Protein AF-A0A7Z8VQB8-F1 (afdb_monomer)

Foldseek 3Di:
DPDDDDPVNVVQVCCVVVPDNLQQLPQADPQLVVPWDPVDDDDSVLSNLRSSVVCLVPPDPPRDPPDDDDDDDDDDPPRPVLSSVVSVVSVVVVVVDDDDDDDDPDPVVVVVSCCCDPPPPDPNPTD

pLDDT: mean 92.07, std 6.72, range [48.72, 97.38]

Solvent-accessible surface area (backbone atoms only — not comparable to full-atom values): 8017 Å² total; per-residue (Å²): 131,83,85,77,81,51,71,67,58,56,53,55,66,45,31,74,78,70,73,39,95,51,48,35,49,71,49,48,64,67,61,30,76,76,49,40,28,80,88,61,78,79,50,71,69,52,35,29,52,44,7,47,49,47,41,47,74,76,66,41,84,87,53,70,80,100,54,89,84,85,85,86,81,93,74,64,88,90,66,56,63,66,56,50,52,53,35,51,48,42,50,41,40,75,74,68,53,84,87,83,88,85,86,74,97,42,72,70,57,51,53,52,51,49,42,22,74,70,33,85,88,44,97,61,28,52,86

Structure (mmCIF, N/CA/C/O backbone):
data_AF-A0A7Z8VQB8-F1
#
_entry.id   AF-A0A7Z8VQB8-F1
#
loop_
_atom_site.group_PDB
_atom_site.id
_atom_site.type_symbol
_atom_site.label_atom_id
_atom_site.label_alt_id
_atom_site.label_comp_id
_atom_site.label_asym_id
_atom_site.label_entity_id
_atom_site.label_seq_id
_a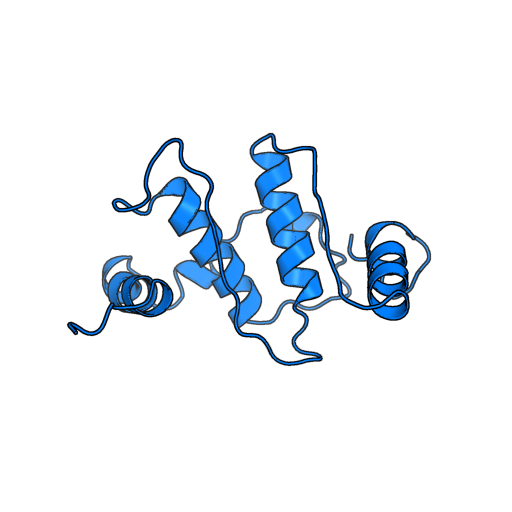tom_site.pdbx_PDB_ins_code
_atom_site.Cartn_x
_atom_site.Cartn_y
_atom_site.Cartn_z
_atom_site.occupancy
_atom_site.B_iso_or_equiv
_atom_site.auth_seq_id
_atom_site.auth_comp_id
_atom_site.auth_asym_id
_atom_site.auth_atom_id
_atom_site.pdbx_PDB_model_num
ATOM 1 N N . MET A 1 1 ? -18.804 26.111 0.758 1.00 48.72 1 MET A N 1
ATOM 2 C CA . MET A 1 1 ? -18.732 24.634 0.693 1.00 48.72 1 MET A CA 1
ATOM 3 C C . MET A 1 1 ? -18.151 24.170 2.014 1.00 48.72 1 MET A C 1
ATOM 5 O O . MET A 1 1 ? -17.161 24.757 2.421 1.00 48.72 1 MET A O 1
ATOM 9 N N . ALA A 1 2 ? -18.777 23.225 2.717 1.00 59.06 2 ALA A N 1
ATOM 10 C CA . ALA A 1 2 ? -18.183 22.688 3.942 1.00 59.06 2 ALA A CA 1
ATOM 11 C C . ALA A 1 2 ? -16.884 21.946 3.590 1.00 59.06 2 ALA A C 1
ATOM 13 O O . ALA A 1 2 ? -16.855 21.190 2.615 1.00 59.06 2 ALA A O 1
ATOM 14 N N . GLU A 1 3 ? -15.820 22.193 4.347 1.00 70.94 3 GLU A N 1
ATOM 15 C CA . GLU A 1 3 ? -14.537 21.522 4.169 1.00 70.94 3 GLU A CA 1
ATOM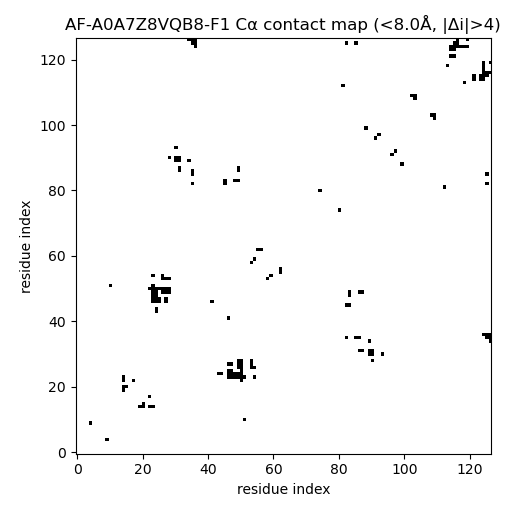 16 C C . GLU A 1 3 ? -14.713 20.026 4.462 1.00 70.94 3 GLU A C 1
ATOM 18 O O . GLU A 1 3 ? -15.169 19.623 5.534 1.00 70.94 3 GLU A O 1
ATOM 23 N N . LYS A 1 4 ? -14.456 19.183 3.460 1.00 84.88 4 LYS A N 1
ATOM 24 C CA . LYS A 1 4 ? -14.635 17.738 3.586 1.00 84.88 4 LYS A CA 1
ATOM 25 C C . LYS A 1 4 ? -13.373 17.148 4.207 1.00 84.88 4 LYS A C 1
ATOM 27 O O . LYS A 1 4 ? -12.378 16.999 3.507 1.00 84.88 4 LYS A O 1
ATOM 32 N N . THR A 1 5 ? -13.451 16.753 5.476 1.00 90.31 5 THR A N 1
ATOM 33 C CA . THR A 1 5 ? -12.364 16.061 6.188 1.00 90.31 5 THR A CA 1
ATOM 34 C C . THR A 1 5 ? -11.865 14.850 5.396 1.00 90.31 5 THR A C 1
ATOM 36 O O . THR A 1 5 ? -12.656 13.970 5.016 1.00 90.31 5 THR A O 1
ATOM 39 N N . LEU A 1 6 ? -10.555 14.794 5.167 1.00 93.06 6 LEU A N 1
ATOM 40 C CA . LEU A 1 6 ? -9.880 13.726 4.442 1.00 93.06 6 LEU A CA 1
ATOM 41 C C . LEU A 1 6 ? -9.820 12.448 5.284 1.00 93.06 6 LEU A C 1
ATOM 43 O O . LEU A 1 6 ? -9.879 12.464 6.514 1.00 93.06 6 LEU A O 1
ATOM 47 N N . LEU A 1 7 ? -9.689 11.299 4.615 1.00 93.00 7 LEU A N 1
ATOM 48 C CA . LEU A 1 7 ? -9.630 10.010 5.308 1.00 93.00 7 LEU A CA 1
ATOM 49 C C . LEU A 1 7 ? -8.444 9.939 6.278 1.00 93.00 7 LEU A C 1
ATOM 51 O O . LEU A 1 7 ? -8.611 9.439 7.386 1.00 93.00 7 LEU A O 1
ATOM 55 N N . HIS A 1 8 ? -7.266 10.440 5.886 1.00 93.50 8 HIS A N 1
ATOM 56 C CA . HIS A 1 8 ? -6.089 10.360 6.750 1.00 93.50 8 HIS A CA 1
ATOM 57 C C . HIS A 1 8 ? -6.303 11.114 8.066 1.00 93.50 8 HIS A C 1
ATOM 59 O O . HIS A 1 8 ? -5.872 10.621 9.098 1.00 93.50 8 HIS A O 1
ATOM 65 N N . GLU A 1 9 ? -7.007 12.251 8.042 1.00 93.94 9 GLU A N 1
ATOM 66 C CA . GLU A 1 9 ? -7.287 13.069 9.226 1.00 93.94 9 GLU A CA 1
ATOM 67 C C . GLU A 1 9 ? -8.181 12.290 10.182 1.00 93.94 9 GLU A C 1
ATOM 69 O O . GLU A 1 9 ? -7.841 12.129 11.347 1.00 93.94 9 GLU A O 1
ATOM 74 N N . LYS A 1 10 ? -9.258 11.686 9.659 1.00 93.25 10 LYS A N 1
ATOM 75 C CA . LYS A 1 10 ? -10.158 10.835 10.452 1.00 93.25 10 LYS A CA 1
ATOM 76 C C . LYS A 1 10 ? -9.432 9.656 11.089 1.00 93.25 10 LYS A C 1
ATOM 78 O O . LYS A 1 10 ? -9.702 9.322 12.236 1.00 93.25 10 LYS A O 1
ATOM 83 N N . LEU A 1 11 ? -8.548 9.003 10.334 1.00 93.19 11 LEU A N 1
ATOM 84 C CA . LEU A 1 11 ? -7.782 7.863 10.830 1.00 93.19 11 LEU A CA 1
ATOM 85 C C . LEU A 1 11 ? -6.734 8.284 11.868 1.00 93.19 11 LEU A C 1
ATOM 87 O O . LEU A 1 11 ? -6.550 7.553 12.833 1.00 93.19 11 LEU A O 1
ATOM 91 N N . THR A 1 12 ? -6.096 9.447 11.697 1.00 92.06 12 THR A N 1
ATOM 92 C CA . THR A 1 12 ? -5.147 10.007 12.673 1.00 92.06 12 THR A CA 1
ATOM 93 C C . THR A 1 12 ? -5.859 10.393 13.964 1.00 92.06 12 THR A C 1
ATOM 95 O O . THR A 1 12 ? -5.450 9.959 15.027 1.00 92.06 12 THR A O 1
ATOM 98 N N . THR A 1 13 ? -6.973 11.128 13.894 1.00 89.62 13 THR A N 1
ATOM 99 C CA . THR A 1 13 ? -7.765 11.456 15.092 1.00 89.62 13 THR A CA 1
ATOM 100 C C . THR A 1 13 ? -8.304 10.198 15.776 1.00 89.62 13 THR A C 1
ATOM 102 O O . THR A 1 13 ? -8.370 10.132 16.995 1.00 89.62 13 THR A O 1
ATOM 105 N N . GLY A 1 14 ? -8.681 9.177 15.001 1.00 85.62 14 GLY A N 1
ATOM 106 C CA . GLY A 1 14 ? -9.139 7.900 15.545 1.00 85.62 14 GLY A CA 1
ATOM 107 C C . GLY A 1 14 ? -8.050 7.092 16.258 1.00 85.62 14 GLY A C 1
ATOM 108 O O . GLY A 1 14 ? -8.387 6.291 17.123 1.00 85.62 14 GLY A O 1
ATOM 109 N N . GLU A 1 15 ? -6.772 7.294 15.924 1.00 87.25 15 GLU A N 1
ATOM 110 C CA . GLU A 1 15 ? -5.637 6.549 16.490 1.00 87.25 15 GLU A CA 1
ATOM 111 C C . GLU A 1 15 ? -5.557 6.676 18.014 1.00 87.25 15 GLU A C 1
ATOM 113 O O . GLU A 1 15 ? -5.355 5.676 18.698 1.00 87.25 15 GLU A O 1
ATOM 118 N N . GLU A 1 16 ? -5.845 7.867 18.548 1.00 80.31 16 GLU A N 1
ATOM 119 C CA . GLU A 1 16 ? -5.873 8.147 19.992 1.00 80.31 16 GLU A CA 1
ATOM 120 C C . GLU A 1 16 ? -6.842 7.229 20.758 1.00 80.31 16 GLU A C 1
ATOM 122 O O . GLU A 1 16 ? -6.616 6.901 21.921 1.00 80.31 16 GLU A O 1
ATOM 127 N N . PHE A 1 17 ? -7.907 6.772 20.096 1.00 83.56 17 PHE A N 1
ATOM 128 C CA . PHE A 1 17 ? -8.933 5.903 20.678 1.00 83.56 17 PHE A CA 1
ATOM 129 C C . PHE A 1 17 ? -8.695 4.414 20.395 1.00 83.56 17 PHE A C 1
ATOM 131 O O . PHE A 1 17 ? -9.369 3.565 20.978 1.00 83.56 17 PHE A O 1
ATOM 138 N N . LEU A 1 18 ? -7.755 4.085 19.504 1.00 82.75 18 LEU A N 1
ATOM 139 C CA . LEU A 1 18 ? -7.380 2.710 19.158 1.00 82.75 18 LEU A CA 1
ATOM 140 C C . LEU A 1 18 ? -6.288 2.145 20.085 1.00 82.75 18 LEU A C 1
ATOM 142 O O . LEU A 1 18 ? -5.945 0.968 19.983 1.00 82.75 18 LEU A O 1
ATOM 146 N N . GLY A 1 19 ? -5.805 2.954 21.033 1.00 73.62 19 GLY A N 1
ATOM 147 C CA . GLY A 1 19 ? -5.033 2.531 22.203 1.00 73.62 19 GLY A CA 1
ATOM 148 C C . GLY A 1 19 ? -3.574 2.982 22.190 1.00 73.62 19 GLY A C 1
ATOM 149 O O . GLY A 1 19 ? -3.123 3.572 23.166 1.00 73.62 19 GLY A O 1
ATOM 150 N N . ASP A 1 20 ? -2.844 2.722 21.103 1.00 77.62 20 ASP A N 1
ATOM 151 C CA . ASP A 1 20 ? -1.417 3.052 20.957 1.00 77.62 20 ASP A CA 1
ATOM 152 C C . ASP A 1 20 ? -1.215 4.056 19.811 1.00 77.62 20 ASP A C 1
ATOM 154 O O . ASP A 1 20 ? -1.794 3.899 18.735 1.00 77.62 20 ASP A O 1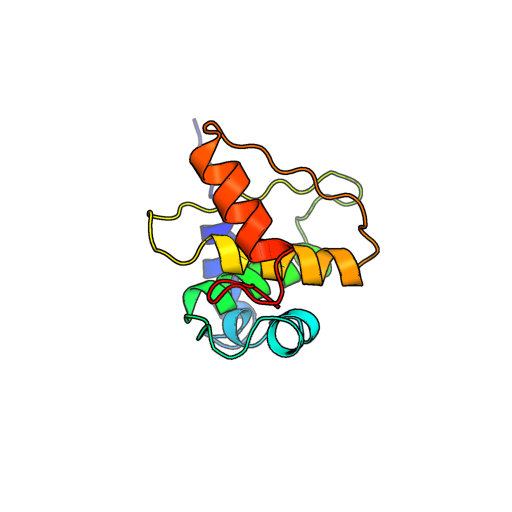
ATOM 158 N N . SER A 1 21 ? -0.345 5.048 20.015 1.00 80.62 21 SER A N 1
ATOM 159 C CA . SER A 1 21 ? 0.072 6.007 18.983 1.00 80.62 21 SER A CA 1
ATOM 160 C C . SER A 1 21 ? 0.815 5.359 17.811 1.00 80.62 21 SER A C 1
ATOM 162 O O . SER A 1 21 ? 1.042 6.009 16.796 1.00 80.62 21 SER A O 1
ATOM 164 N N . ASN A 1 22 ? 1.198 4.086 17.941 1.00 88.19 22 ASN A N 1
ATOM 165 C CA . ASN A 1 22 ? 1.778 3.282 16.869 1.00 88.19 22 ASN A CA 1
ATOM 166 C C . ASN A 1 22 ? 0.831 2.192 16.346 1.00 88.19 22 ASN A C 1
ATOM 168 O O . ASN A 1 22 ? 1.290 1.290 15.640 1.00 88.19 22 ASN A O 1
ATOM 172 N N . PHE A 1 23 ? -0.468 2.242 16.669 1.00 91.94 23 PHE A N 1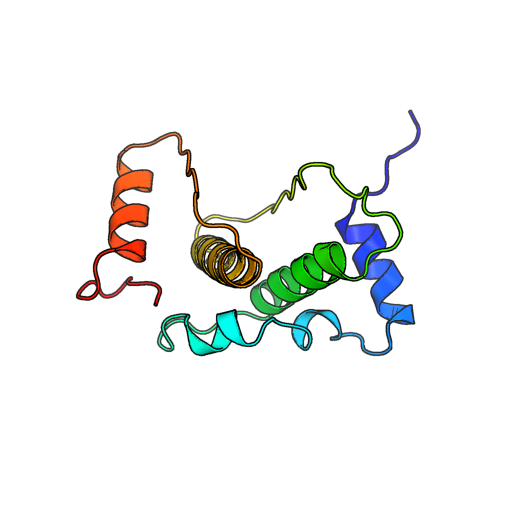
ATOM 173 C CA . PHE A 1 23 ? -1.442 1.202 16.318 1.00 91.94 23 PHE A CA 1
ATOM 174 C C . PHE A 1 23 ? -1.361 0.784 14.843 1.00 91.94 23 PHE A C 1
ATOM 176 O O . PHE A 1 23 ? -1.327 -0.406 14.526 1.00 91.94 23 PHE A O 1
ATOM 183 N N . TYR A 1 24 ? -1.284 1.740 13.914 1.00 94.12 24 TYR A N 1
ATOM 184 C CA . TYR A 1 24 ? -1.189 1.400 12.493 1.00 94.12 24 TYR A CA 1
ATOM 185 C C . TYR A 1 24 ? 0.179 0.830 12.102 1.00 94.12 24 TYR A C 1
ATOM 187 O O . TYR A 1 24 ? 0.258 0.002 11.201 1.00 94.12 24 TYR A O 1
ATOM 195 N N . GLN A 1 25 ? 1.263 1.243 12.754 1.00 93.12 25 GLN A N 1
ATOM 196 C CA . GLN A 1 25 ? 2.601 0.735 12.439 1.00 93.12 25 GLN A CA 1
ATOM 197 C C . GLN A 1 25 ? 2.795 -0.710 12.913 1.00 93.12 25 GLN A C 1
ATOM 199 O O . GLN A 1 25 ? 3.549 -1.461 12.298 1.00 93.12 25 GLN A O 1
ATOM 204 N N . THR A 1 26 ? 2.098 -1.115 13.976 1.00 90.81 26 THR A N 1
ATOM 205 C CA . THR A 1 26 ? 2.174 -2.470 14.540 1.00 90.81 26 THR A CA 1
ATOM 206 C C . THR A 1 26 ? 1.126 -3.418 13.953 1.00 90.81 26 THR A C 1
ATOM 208 O O . THR A 1 26 ? 1.345 -4.625 13.908 1.00 90.81 26 THR A O 1
ATOM 211 N N . ASN A 1 27 ? 0.016 -2.896 13.425 1.00 90.31 27 ASN A N 1
ATOM 212 C CA . ASN A 1 27 ? -1.062 -3.681 12.816 1.00 90.31 27 ASN A CA 1
ATOM 213 C C . ASN A 1 27 ? -0.842 -3.927 11.310 1.00 90.31 27 ASN A C 1
ATOM 215 O O . ASN A 1 27 ? -1.736 -3.703 10.488 1.00 90.31 27 ASN A O 1
ATOM 219 N N . ILE A 1 28 ? 0.354 -4.377 10.923 1.00 91.56 28 ILE A N 1
ATOM 220 C CA . ILE A 1 28 ? 0.639 -4.753 9.534 1.00 91.56 28 ILE A CA 1
ATOM 221 C C . ILE A 1 28 ? 0.241 -6.212 9.252 1.00 91.56 28 ILE A C 1
ATOM 223 O O . ILE A 1 28 ? 0.375 -7.068 10.121 1.00 91.56 28 ILE A O 1
ATOM 227 N N . PRO A 1 29 ? -0.235 -6.551 8.041 1.00 88.06 29 PRO A N 1
ATOM 228 C CA . PRO A 1 29 ? -0.441 -7.947 7.667 1.00 88.06 29 PRO A CA 1
ATOM 229 C C . PRO A 1 29 ? 0.884 -8.726 7.597 1.00 88.06 29 PRO A C 1
ATOM 231 O O . PRO A 1 29 ? 1.771 -8.352 6.827 1.00 88.06 29 PRO A O 1
ATOM 234 N N . ASP A 1 30 ? 0.977 -9.868 8.288 1.00 88.81 30 ASP A N 1
ATOM 235 C CA . ASP A 1 30 ? 2.181 -10.726 8.300 1.00 88.81 30 ASP A CA 1
ATOM 236 C C . ASP A 1 30 ? 2.671 -11.118 6.901 1.00 88.81 30 ASP A C 1
ATOM 238 O O . ASP A 1 30 ? 3.869 -11.283 6.667 1.00 88.81 30 ASP A O 1
ATOM 242 N N . CYS A 1 31 ? 1.749 -11.249 5.939 1.00 92.81 31 CYS A N 1
ATOM 243 C CA . CYS A 1 31 ? 2.080 -11.597 4.557 1.00 92.81 31 CYS A CA 1
ATOM 244 C C . CYS A 1 31 ? 2.938 -10.537 3.861 1.00 92.81 31 CYS A C 1
ATOM 246 O O . CYS A 1 31 ? 3.611 -10.863 2.896 1.00 92.81 31 CYS A O 1
ATOM 248 N N . ILE A 1 32 ? 2.931 -9.285 4.321 1.00 93.25 32 ILE A N 1
ATOM 249 C CA . ILE A 1 32 ? 3.764 -8.237 3.731 1.00 93.25 32 ILE A CA 1
ATOM 250 C C . ILE A 1 32 ? 5.210 -8.413 4.189 1.00 93.25 32 ILE A C 1
ATOM 252 O O . ILE A 1 32 ? 6.100 -8.569 3.359 1.00 93.25 32 ILE A O 1
ATOM 256 N N . ALA A 1 33 ? 5.442 -8.444 5.504 1.00 84.19 33 ALA A N 1
ATOM 257 C CA . ALA A 1 33 ? 6.791 -8.533 6.061 1.00 84.19 33 ALA A CA 1
ATOM 258 C C . ALA A 1 33 ? 7.508 -9.844 5.694 1.00 84.19 33 ALA A C 1
ATOM 260 O O . ALA A 1 33 ? 8.722 -9.850 5.542 1.00 84.19 33 ALA A O 1
ATOM 261 N N . SER A 1 34 ? 6.761 -10.939 5.522 1.00 90.19 34 SER A N 1
ATOM 262 C CA . SER A 1 34 ? 7.318 -12.254 5.171 1.00 90.19 34 SER A CA 1
ATOM 263 C C . SER A 1 34 ? 7.590 -12.465 3.680 1.00 90.19 34 SER A C 1
ATOM 265 O O . SER A 1 34 ? 8.264 -13.432 3.341 1.00 90.19 34 SER A O 1
ATOM 267 N N . ASN A 1 35 ? 7.061 -11.613 2.793 1.00 95.56 35 ASN A N 1
ATOM 268 C CA . ASN A 1 35 ? 7.167 -11.813 1.340 1.00 95.56 35 ASN A CA 1
ATOM 269 C C . ASN A 1 35 ? 7.816 -10.643 0.601 1.00 95.56 35 ASN A C 1
ATOM 271 O O . ASN A 1 35 ? 8.035 -10.762 -0.595 1.00 95.56 35 ASN A O 1
ATOM 275 N N . LEU A 1 36 ? 8.074 -9.504 1.248 1.00 95.75 36 LEU A N 1
ATOM 276 C CA . LEU A 1 36 ? 8.892 -8.459 0.637 1.00 95.75 36 LEU A CA 1
ATOM 277 C C . LEU A 1 36 ? 10.375 -8.796 0.794 1.00 95.75 36 LEU A C 1
ATOM 279 O O . LEU A 1 36 ? 10.796 -9.302 1.833 1.00 95.75 36 LEU A O 1
ATOM 283 N N . ASN A 1 37 ? 11.166 -8.433 -0.214 1.00 95.50 37 ASN A N 1
ATOM 284 C CA . ASN A 1 37 ? 12.604 -8.657 -0.212 1.00 95.50 37 ASN A CA 1
ATOM 285 C C . ASN A 1 37 ? 13.243 -8.011 1.038 1.00 95.50 37 ASN A C 1
ATOM 287 O O . ASN A 1 37 ? 13.164 -6.785 1.201 1.00 95.50 37 ASN A O 1
ATOM 291 N N . PRO A 1 38 ? 13.922 -8.796 1.897 1.00 91.88 38 PRO A N 1
ATOM 292 C CA . PRO A 1 38 ? 14.456 -8.322 3.174 1.00 91.88 38 PRO A CA 1
ATOM 293 C C . PRO A 1 38 ? 15.579 -7.286 3.023 1.00 91.88 38 PRO A C 1
ATOM 295 O O . PRO A 1 38 ? 15.883 -6.566 3.974 1.00 91.88 38 PRO A O 1
ATOM 298 N N . ASN A 1 39 ? 16.177 -7.158 1.833 1.00 93.25 39 ASN A N 1
ATOM 299 C CA . ASN A 1 39 ? 17.157 -6.109 1.547 1.00 93.25 39 ASN A CA 1
ATOM 300 C C . ASN A 1 39 ? 16.527 -4.705 1.506 1.00 93.25 39 ASN A C 1
ATOM 302 O O . ASN A 1 39 ? 17.242 -3.705 1.601 1.00 93.25 39 ASN A O 1
ATOM 306 N N . PHE A 1 40 ? 15.200 -4.599 1.370 1.00 92.88 40 PHE A N 1
ATOM 307 C CA . PHE A 1 40 ? 14.495 -3.324 1.432 1.00 92.88 40 PHE A CA 1
ATOM 308 C C . P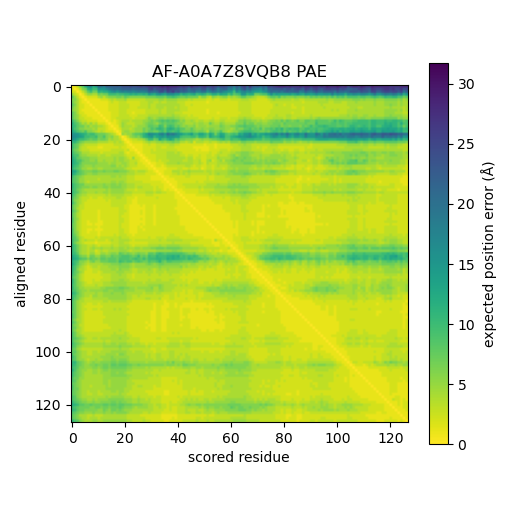HE A 1 40 ? 13.957 -3.067 2.834 1.00 92.88 40 PHE A C 1
ATOM 310 O O . PHE A 1 40 ? 12.870 -3.510 3.199 1.00 92.88 40 PHE A O 1
ATOM 317 N N . GLN A 1 41 ? 14.692 -2.266 3.604 1.00 92.06 41 GLN A N 1
ATOM 318 C CA . GLN A 1 41 ? 14.202 -1.786 4.891 1.00 92.06 41 GLN A CA 1
ATOM 319 C C . GLN A 1 41 ? 12.968 -0.897 4.704 1.00 92.06 41 GLN A C 1
ATOM 321 O O . GLN A 1 41 ? 13.028 0.169 4.079 1.00 92.06 41 GLN A O 1
ATOM 326 N N . LEU A 1 42 ? 11.849 -1.344 5.271 1.00 93.56 42 LEU A N 1
ATOM 327 C CA . LEU A 1 42 ? 10.626 -0.561 5.342 1.00 93.56 42 LEU A CA 1
ATOM 328 C C . LEU A 1 42 ? 10.803 0.617 6.307 1.00 93.56 42 LEU A C 1
ATOM 330 O O . LEU A 1 42 ? 11.417 0.507 7.366 1.00 93.56 42 LEU A O 1
ATOM 334 N N . ARG A 1 43 ? 10.248 1.764 5.928 1.00 94.62 43 ARG A N 1
ATOM 335 C CA . ARG A 1 43 ? 10.254 3.007 6.708 1.00 94.62 43 ARG A CA 1
ATOM 336 C C . ARG A 1 43 ? 8.983 3.101 7.560 1.00 94.62 43 ARG A C 1
ATOM 338 O O . ARG A 1 43 ? 7.960 2.568 7.128 1.00 94.62 43 ARG A O 1
ATOM 345 N N . PRO A 1 44 ? 8.982 3.846 8.682 1.00 94.88 44 PRO A N 1
ATOM 346 C CA . PRO A 1 44 ? 7.821 3.953 9.577 1.00 94.88 44 PRO A CA 1
ATOM 347 C C . PRO A 1 44 ? 6.495 4.270 8.866 1.00 94.88 44 PRO A C 1
ATOM 349 O O . PRO A 1 44 ? 5.510 3.562 9.041 1.00 94.88 44 PRO A O 1
ATOM 352 N N . TYR A 1 45 ? 6.486 5.238 7.944 1.00 94.69 45 TYR A N 1
ATOM 353 C CA . TYR A 1 45 ? 5.271 5.583 7.192 1.00 94.69 45 TYR A CA 1
ATOM 354 C C . TYR A 1 45 ? 4.791 4.479 6.234 1.00 94.69 45 TYR A C 1
ATOM 356 O O . TYR A 1 45 ? 3.637 4.491 5.817 1.00 94.69 45 TYR A O 1
ATOM 364 N N . GLN A 1 46 ? 5.661 3.551 5.817 1.00 96.00 46 GLN A N 1
ATOM 365 C CA . GLN A 1 46 ? 5.254 2.414 4.987 1.00 96.00 46 GLN A CA 1
ATOM 366 C C . GLN A 1 46 ? 4.513 1.388 5.844 1.00 96.00 46 GLN A C 1
ATOM 368 O O . GLN A 1 46 ? 3.461 0.919 5.420 1.00 96.00 46 GLN A O 1
ATOM 373 N N . PHE A 1 47 ? 5.000 1.116 7.062 1.00 95.56 47 PHE A N 1
ATOM 374 C CA . PHE A 1 47 ? 4.261 0.328 8.054 1.00 95.56 47 PHE A CA 1
ATOM 375 C C . PHE A 1 47 ? 2.899 0.958 8.343 1.00 95.56 47 PHE A C 1
ATOM 377 O O . PHE A 1 47 ? 1.869 0.302 8.214 1.00 95.56 47 PHE A O 1
ATOM 384 N N . GLU A 1 48 ? 2.888 2.262 8.618 1.00 95.06 48 GLU A N 1
ATOM 385 C CA . GLU A 1 48 ? 1.662 3.015 8.863 1.00 95.06 48 GLU A CA 1
ATOM 386 C C . GLU A 1 48 ? 0.692 2.952 7.671 1.00 95.06 48 GLU A C 1
ATOM 388 O O . GLU A 1 48 ? -0.503 2.720 7.849 1.00 95.06 48 GLU A O 1
ATOM 393 N N . ALA A 1 49 ? 1.192 3.087 6.438 1.00 96.12 49 ALA A N 1
ATOM 394 C CA . ALA A 1 49 ? 0.385 2.965 5.226 1.00 96.12 49 ALA A CA 1
ATOM 395 C C . ALA A 1 49 ? -0.274 1.581 5.097 1.00 96.12 49 ALA A C 1
ATOM 397 O O . ALA A 1 49 ? -1.438 1.499 4.693 1.00 96.12 49 ALA A O 1
ATOM 398 N N . PHE A 1 50 ? 0.440 0.507 5.450 1.00 96.94 50 PHE A N 1
ATOM 399 C CA . PHE A 1 50 ? -0.101 -0.852 5.444 1.00 96.94 50 PHE A CA 1
ATOM 400 C C . PHE A 1 50 ? -1.166 -1.050 6.520 1.00 96.94 50 PHE A C 1
ATOM 402 O O . PHE A 1 50 ? -2.254 -1.537 6.206 1.00 96.94 50 PHE A O 1
ATOM 409 N N . GLY A 1 51 ? -0.897 -0.644 7.763 1.00 95.56 51 GLY A N 1
ATOM 410 C CA . GLY A 1 51 ? -1.863 -0.811 8.846 1.00 95.56 51 GLY A CA 1
ATOM 411 C C . GLY A 1 51 ? -3.095 0.069 8.691 1.00 95.56 51 GLY A C 1
ATOM 412 O O . GLY A 1 51 ? -4.208 -0.408 8.907 1.00 95.56 51 GLY A O 1
ATOM 413 N N . ARG A 1 52 ? -2.949 1.313 8.212 1.00 95.75 52 ARG A N 1
ATOM 414 C CA . ARG A 1 52 ? -4.096 2.170 7.864 1.00 95.75 52 ARG A CA 1
ATOM 415 C C . ARG A 1 52 ? -4.960 1.527 6.784 1.00 95.75 52 ARG A C 1
ATOM 417 O O . ARG A 1 52 ? -6.184 1.544 6.901 1.00 95.75 52 ARG A O 1
ATOM 424 N N . PHE A 1 53 ? -4.347 0.940 5.753 1.00 96.31 53 PHE A N 1
ATOM 425 C CA . PHE A 1 53 ? -5.093 0.247 4.703 1.00 96.31 53 PHE A CA 1
ATOM 426 C C . PHE A 1 53 ? -5.818 -0.991 5.240 1.00 96.31 53 PHE A C 1
ATOM 428 O O . PHE A 1 53 ? -7.015 -1.139 5.000 1.00 96.31 53 PHE A O 1
ATOM 435 N N . LYS A 1 54 ? -5.132 -1.841 6.015 1.00 95.44 54 LYS A N 1
ATOM 436 C CA . LYS A 1 54 ? -5.725 -3.015 6.673 1.00 95.44 54 LYS A CA 1
ATOM 437 C C . LYS A 1 54 ? -6.909 -2.616 7.553 1.00 95.44 54 LYS A C 1
ATOM 439 O O . LYS A 1 54 ? -8.002 -3.143 7.375 1.00 95.44 54 LYS A O 1
ATOM 444 N N . TYR A 1 55 ? -6.722 -1.640 8.441 1.00 94.81 55 TYR A N 1
ATOM 445 C CA . TYR A 1 55 ? -7.780 -1.131 9.312 1.00 94.81 55 TYR A CA 1
ATOM 446 C C . TYR A 1 55 ? -8.964 -0.582 8.512 1.00 94.81 55 TYR A C 1
ATOM 448 O O . TYR A 1 55 ? -10.111 -0.919 8.805 1.00 94.81 55 TYR A O 1
ATOM 456 N N . TYR A 1 56 ? -8.701 0.211 7.467 1.00 95.06 56 TYR A N 1
ATOM 457 C CA . TYR A 1 56 ? -9.756 0.713 6.592 1.00 95.06 56 TYR A CA 1
ATOM 458 C C . TYR A 1 56 ? -10.567 -0.428 5.973 1.00 95.06 56 TYR A C 1
ATOM 460 O O . TYR A 1 56 ? -11.795 -0.376 5.956 1.00 95.06 56 TYR A O 1
ATOM 468 N N . MET A 1 57 ? -9.890 -1.469 5.491 1.00 93.81 57 MET A N 1
ATOM 469 C CA . MET A 1 57 ? -10.529 -2.610 4.846 1.00 93.81 57 MET A CA 1
ATOM 470 C C . MET A 1 57 ? -11.291 -3.503 5.839 1.00 93.81 57 MET A C 1
ATOM 472 O O . MET A 1 57 ? -12.379 -3.967 5.509 1.00 93.81 57 MET A O 1
ATOM 476 N N . GLU A 1 58 ? -10.773 -3.732 7.041 1.00 92.56 58 GLU A N 1
ATOM 477 C CA . GLU A 1 58 ? -11.298 -4.762 7.952 1.00 92.56 58 GLU A CA 1
ATOM 478 C C . GLU A 1 58 ? -12.206 -4.215 9.054 1.00 92.56 58 GLU A C 1
ATOM 480 O O . GLU A 1 58 ? -13.137 -4.900 9.477 1.00 92.56 58 GLU A O 1
ATOM 485 N N . SER A 1 59 ? -11.945 -3.000 9.534 1.00 92.31 59 SER A N 1
ATOM 486 C CA . SER A 1 59 ? -12.475 -2.536 10.822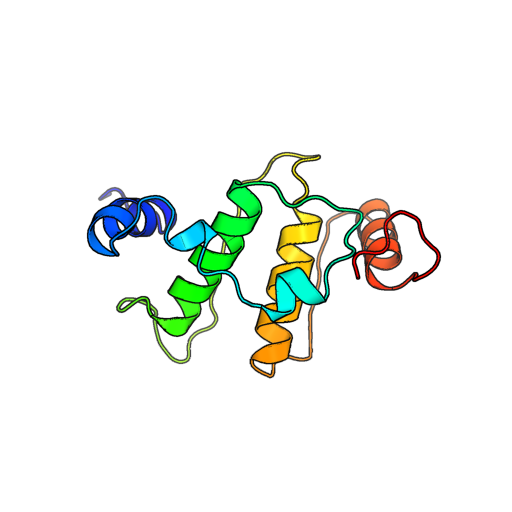 1.00 92.31 59 SER A CA 1
ATOM 487 C C . SER A 1 59 ? -13.096 -1.144 10.782 1.00 92.31 59 SER A C 1
ATOM 489 O O . SER A 1 59 ? -13.866 -0.816 11.680 1.00 92.31 59 SER A O 1
ATOM 491 N N . TYR A 1 60 ? -12.806 -0.323 9.767 1.00 93.69 60 TYR A N 1
ATOM 492 C CA . TYR A 1 60 ? -13.308 1.049 9.719 1.00 93.69 60 TYR A CA 1
ATOM 493 C C . TYR A 1 60 ? -14.841 1.095 9.559 1.00 93.69 60 TYR A C 1
ATOM 495 O O . TYR A 1 60 ? -15.351 0.735 8.493 1.00 93.69 60 TYR A O 1
ATOM 503 N N . PRO A 1 61 ? -15.594 1.589 10.565 1.00 90.38 61 PRO A N 1
ATOM 504 C CA . PRO A 1 61 ? -17.055 1.462 10.588 1.00 90.38 61 PRO A CA 1
ATOM 505 C C . PRO A 1 61 ? -17.756 2.167 9.425 1.00 90.38 61 PRO A C 1
ATOM 507 O O . PRO A 1 61 ? -18.773 1.695 8.923 1.00 90.38 61 PRO A O 1
ATOM 510 N N . SER A 1 62 ? -17.192 3.289 8.971 1.00 90.62 62 SER A N 1
ATOM 511 C CA . SER A 1 62 ? -17.770 4.117 7.909 1.00 90.62 62 SER A CA 1
ATOM 512 C C . SER A 1 62 ? -17.336 3.694 6.502 1.00 90.62 62 SER A C 1
ATOM 514 O O . SER A 1 62 ? -17.625 4.406 5.536 1.00 90.62 62 SER A O 1
ATOM 516 N N . ARG A 1 63 ? -16.625 2.567 6.349 1.00 92.31 63 ARG A N 1
ATOM 517 C CA . ARG A 1 63 ? -16.331 2.007 5.026 1.00 92.31 63 ARG A CA 1
ATOM 518 C C . ARG A 1 63 ? -17.615 1.436 4.426 1.00 92.31 63 ARG A C 1
ATOM 520 O O . ARG A 1 63 ? -18.262 0.567 5.007 1.00 92.31 63 ARG A O 1
ATOM 527 N N . GLN A 1 64 ? -17.950 1.882 3.219 1.00 87.88 64 GLN A N 1
ATOM 528 C CA . GLN A 1 64 ? -19.049 1.304 2.452 1.00 87.88 64 GLN A CA 1
ATOM 529 C C . GLN A 1 64 ? -18.718 -0.149 2.079 1.00 87.88 64 GLN A C 1
ATOM 531 O O . GLN A 1 64 ? -17.667 -0.445 1.503 1.00 87.88 64 GLN A O 1
ATOM 536 N N . LYS A 1 65 ? -19.608 -1.073 2.451 1.00 84.88 65 LYS A N 1
ATOM 537 C CA . LYS A 1 65 ? -19.498 -2.488 2.081 1.00 84.88 65 LYS A CA 1
ATOM 538 C C . LYS A 1 65 ? -19.940 -2.667 0.629 1.00 84.88 65 LYS A C 1
ATOM 540 O O . LYS A 1 65 ? -20.821 -1.955 0.161 1.00 84.88 65 LYS A O 1
ATOM 545 N N . ASN A 1 66 ? -19.350 -3.639 -0.066 1.00 83.75 66 ASN A N 1
ATOM 546 C CA . ASN A 1 66 ? -19.668 -3.989 -1.459 1.00 83.75 66 ASN A CA 1
ATOM 547 C C . ASN A 1 66 ? -19.417 -2.878 -2.497 1.00 83.75 66 ASN A C 1
ATOM 549 O O . ASN A 1 66 ? -19.899 -2.967 -3.622 1.00 83.75 66 ASN A O 1
ATOM 553 N N . THR A 1 67 ? -18.632 -1.856 -2.153 1.00 88.06 67 THR A N 1
ATOM 554 C CA . THR A 1 67 ? -18.187 -0.815 -3.088 1.00 88.06 67 THR A CA 1
ATOM 555 C C . THR A 1 67 ? -16.676 -0.891 -3.302 1.00 88.06 67 THR A C 1
ATOM 557 O O . THR A 1 67 ? -15.948 -1.150 -2.334 1.00 88.06 67 THR A O 1
ATOM 560 N N . PRO A 1 68 ? -16.169 -0.628 -4.521 1.00 89.00 68 PRO A N 1
ATOM 561 C CA . PRO A 1 68 ? -14.734 -0.543 -4.761 1.00 89.00 68 PRO A CA 1
ATOM 562 C C . PRO A 1 68 ? -14.069 0.504 -3.860 1.00 89.00 68 PRO A C 1
ATOM 564 O O . PRO A 1 68 ? -14.494 1.658 -3.809 1.00 89.00 68 PRO A O 1
ATOM 567 N N . THR A 1 69 ? -13.006 0.107 -3.160 1.00 91.75 69 THR A N 1
ATOM 568 C CA . THR A 1 69 ? -12.188 1.033 -2.370 1.00 91.75 69 THR A CA 1
ATOM 569 C C . THR A 1 69 ? -11.276 1.828 -3.303 1.00 91.75 69 THR A C 1
ATOM 571 O O . THR A 1 69 ? -10.518 1.243 -4.074 1.00 91.75 69 THR A O 1
ATOM 574 N N . GLN A 1 70 ? -11.294 3.156 -3.189 1.00 91.62 70 GLN A N 1
ATOM 575 C CA . GLN A 1 70 ? -10.323 4.041 -3.834 1.00 91.62 70 GLN A CA 1
ATOM 576 C C . GLN A 1 70 ? -9.427 4.668 -2.763 1.00 91.62 70 GLN A C 1
ATOM 578 O O . GLN A 1 70 ? -9.908 5.405 -1.904 1.00 91.62 70 GLN A O 1
ATOM 583 N N . ALA A 1 71 ? -8.130 4.364 -2.809 1.00 92.81 71 ALA A N 1
ATOM 584 C CA . ALA A 1 71 ? -7.133 4.908 -1.891 1.00 92.81 71 ALA A CA 1
ATOM 585 C C . ALA A 1 71 ? -6.157 5.817 -2.650 1.00 92.81 71 ALA A C 1
ATOM 587 O O . ALA A 1 71 ? -5.656 5.447 -3.712 1.00 92.81 71 ALA A O 1
ATOM 588 N N . LEU A 1 72 ? -5.883 6.998 -2.093 1.00 95.00 72 LEU A N 1
ATOM 589 C CA . LEU A 1 72 ? -4.951 7.977 -2.649 1.00 95.00 72 LEU A CA 1
ATOM 590 C C . LEU A 1 72 ? -3.762 8.149 -1.705 1.00 95.00 72 LEU A C 1
ATOM 592 O O . LEU A 1 72 ? -3.939 8.454 -0.528 1.00 95.00 72 LEU A O 1
ATOM 596 N N . TYR A 1 73 ? -2.555 7.993 -2.244 1.00 94.75 73 TYR A N 1
ATOM 597 C CA . TYR A 1 73 ? -1.302 8.176 -1.519 1.00 94.75 73 TYR A CA 1
ATOM 598 C C . TYR A 1 73 ? -0.536 9.355 -2.124 1.00 94.75 73 TYR A C 1
ATOM 600 O O . TYR A 1 73 ? -0.061 9.282 -3.259 1.00 94.75 73 TYR A O 1
ATOM 608 N N . HIS A 1 74 ? -0.392 10.440 -1.363 1.00 94.00 74 HIS A N 1
ATOM 609 C CA . HIS A 1 74 ? 0.427 11.587 -1.757 1.00 94.00 74 HIS A CA 1
ATOM 610 C C . HIS A 1 74 ? 1.888 11.326 -1.396 1.00 94.00 74 HIS A C 1
ATOM 612 O O . HIS A 1 74 ? 2.264 11.343 -0.228 1.00 94.00 74 HIS A O 1
ATOM 618 N N . MET A 1 75 ? 2.717 11.041 -2.404 1.00 93.69 75 MET A N 1
ATOM 619 C CA . MET A 1 75 ? 4.086 10.571 -2.190 1.00 93.69 75 MET A CA 1
ATOM 620 C C . MET A 1 75 ? 5.085 11.212 -3.155 1.00 93.69 75 MET A C 1
ATOM 622 O O . MET A 1 75 ? 4.850 11.276 -4.361 1.00 93.69 75 MET A O 1
ATOM 626 N N . ALA A 1 76 ? 6.253 11.602 -2.638 1.00 92.88 76 ALA A N 1
ATOM 627 C CA . ALA A 1 76 ? 7.357 12.132 -3.438 1.00 92.88 76 ALA A CA 1
ATOM 628 C C . ALA A 1 76 ? 8.065 11.045 -4.275 1.00 92.88 76 ALA A C 1
ATOM 630 O O . ALA A 1 76 ? 7.980 9.842 -4.003 1.00 92.88 76 ALA A O 1
ATOM 631 N N . THR A 1 77 ? 8.829 11.447 -5.291 1.00 88.75 77 THR A N 1
ATOM 632 C CA . THR A 1 77 ? 9.739 10.539 -6.012 1.00 88.75 77 THR A CA 1
ATOM 633 C C . THR A 1 77 ? 10.853 10.049 -5.080 1.00 88.75 77 THR A C 1
ATOM 635 O O . THR A 1 77 ? 11.314 10.784 -4.219 1.00 88.75 77 THR A O 1
ATOM 638 N N . GLY A 1 78 ? 11.258 8.778 -5.200 1.00 88.62 78 GLY A N 1
ATOM 639 C CA . GLY A 1 78 ? 12.277 8.178 -4.321 1.00 88.62 78 GLY A CA 1
ATOM 640 C C . GLY A 1 78 ? 11.794 7.793 -2.912 1.00 88.62 78 GLY A C 1
ATOM 641 O O . GLY A 1 78 ? 12.547 7.203 -2.144 1.00 88.62 78 GLY A O 1
ATOM 642 N N . SER A 1 79 ? 10.523 8.032 -2.577 1.00 91.75 79 SER A N 1
ATOM 643 C CA . SER A 1 79 ? 9.915 7.668 -1.283 1.00 91.75 79 SER A CA 1
ATOM 644 C C . SER A 1 79 ? 9.588 6.171 -1.117 1.00 91.75 79 SER A C 1
ATOM 646 O O . SER A 1 79 ? 8.847 5.795 -0.217 1.00 91.75 79 SER A O 1
ATOM 648 N N . GLY A 1 80 ? 10.059 5.282 -1.993 1.00 92.94 80 GLY A N 1
ATOM 649 C CA . GLY A 1 80 ? 9.737 3.852 -1.878 1.00 92.94 80 GLY A CA 1
ATOM 650 C C . GLY A 1 80 ? 8.258 3.502 -2.113 1.00 92.94 80 GLY A C 1
ATOM 651 O O . GLY A 1 80 ? 7.808 2.451 -1.668 1.00 92.94 80 GLY A O 1
ATOM 652 N N . LYS A 1 81 ? 7.492 4.341 -2.832 1.00 94.50 81 LYS A N 1
ATOM 653 C CA . LYS A 1 81 ? 6.071 4.084 -3.165 1.00 94.50 81 LYS A CA 1
ATOM 654 C C . LYS A 1 81 ? 5.799 2.716 -3.812 1.00 94.50 81 LYS A C 1
ATOM 656 O O . LYS A 1 81 ? 4.740 2.136 -3.606 1.00 94.50 81 LYS A O 1
ATOM 661 N N . THR A 1 82 ? 6.768 2.166 -4.546 1.00 94.88 82 THR A N 1
ATOM 662 C CA . THR A 1 82 ? 6.660 0.836 -5.163 1.00 94.88 82 THR A CA 1
ATOM 663 C C . THR A 1 82 ? 6.559 -0.289 -4.125 1.00 94.88 82 THR A C 1
ATOM 665 O O . THR A 1 82 ? 5.841 -1.253 -4.361 1.00 94.88 82 THR A O 1
ATOM 668 N N . LEU A 1 83 ? 7.208 -0.154 -2.962 1.00 95.75 83 LEU A N 1
ATOM 669 C CA . LEU A 1 83 ? 7.106 -1.138 -1.876 1.00 95.75 83 LEU A CA 1
ATOM 670 C C . LEU A 1 83 ? 5.724 -1.115 -1.223 1.00 95.75 83 LEU A C 1
ATOM 672 O O . LEU A 1 83 ? 5.186 -2.172 -0.912 1.00 95.75 83 LEU A O 1
ATOM 676 N N . ILE A 1 84 ? 5.117 0.072 -1.078 1.00 96.44 84 ILE A N 1
ATOM 677 C CA . ILE A 1 84 ? 3.723 0.171 -0.624 1.00 96.44 84 ILE A CA 1
ATOM 678 C C . ILE A 1 84 ? 2.810 -0.556 -1.612 1.00 96.44 84 ILE A C 1
ATOM 680 O O . ILE A 1 84 ? 1.995 -1.373 -1.205 1.00 96.44 84 ILE A O 1
ATOM 684 N N . MET A 1 85 ? 2.988 -0.333 -2.916 1.00 95.88 85 MET A N 1
ATOM 685 C CA . MET A 1 85 ? 2.206 -1.039 -3.932 1.00 95.88 85 MET A CA 1
ATOM 686 C C . MET A 1 85 ? 2.356 -2.566 -3.828 1.00 95.88 85 MET A C 1
ATOM 688 O O . MET A 1 85 ? 1.347 -3.260 -3.767 1.00 95.88 85 MET A O 1
ATOM 692 N N . ALA A 1 86 ? 3.586 -3.084 -3.745 1.00 96.94 86 ALA A N 1
ATOM 693 C CA . ALA A 1 86 ? 3.836 -4.520 -3.608 1.00 96.94 86 ALA A CA 1
ATOM 694 C C . ALA A 1 86 ? 3.215 -5.105 -2.327 1.00 96.94 86 ALA A C 1
ATOM 696 O O . ALA A 1 86 ? 2.531 -6.124 -2.388 1.00 96.94 86 ALA A O 1
ATOM 697 N N . GLY A 1 87 ? 3.371 -4.433 -1.182 1.00 97.06 87 GLY A N 1
ATOM 698 C CA . GLY A 1 87 ? 2.767 -4.871 0.078 1.00 97.06 87 GLY A CA 1
ATOM 699 C C . GLY A 1 87 ? 1.235 -4.874 0.040 1.00 97.06 87 GLY A C 1
ATOM 700 O O . GLY A 1 87 ? 0.605 -5.836 0.478 1.00 97.06 87 GLY A O 1
ATOM 701 N N . LEU A 1 88 ? 0.613 -3.850 -0.551 1.00 96.75 88 LEU A N 1
ATOM 702 C CA . LEU A 1 88 ? -0.842 -3.816 -0.726 1.00 96.75 88 LEU A CA 1
ATOM 703 C C . LEU A 1 88 ? -1.332 -4.929 -1.662 1.00 96.75 88 LEU A C 1
ATOM 705 O O . LEU A 1 88 ? -2.361 -5.543 -1.383 1.00 96.75 88 LEU A O 1
ATOM 709 N N . MET A 1 89 ? -0.590 -5.232 -2.731 1.00 97.06 89 MET A N 1
ATOM 710 C CA . MET A 1 89 ? -0.894 -6.361 -3.616 1.00 97.06 89 MET A CA 1
ATOM 711 C C . MET A 1 89 ? -0.805 -7.698 -2.876 1.00 97.06 89 MET A C 1
ATOM 713 O O . MET A 1 89 ? -1.717 -8.506 -3.014 1.00 97.06 89 MET A O 1
ATOM 717 N N . LEU A 1 90 ? 0.219 -7.917 -2.043 1.00 97.38 90 LEU A N 1
ATOM 718 C CA . LEU A 1 90 ? 0.343 -9.122 -1.209 1.00 97.38 90 LEU A CA 1
ATOM 719 C C . LEU A 1 90 ? -0.834 -9.271 -0.237 1.00 97.38 90 LEU A C 1
ATOM 721 O O . LEU A 1 90 ? -1.416 -10.351 -0.123 1.00 97.38 90 LEU A O 1
ATOM 725 N N . TYR A 1 91 ? -1.221 -8.182 0.434 1.00 97.06 91 TYR A N 1
ATOM 726 C CA . TYR A 1 91 ? -2.390 -8.175 1.311 1.00 97.06 91 TYR A CA 1
ATOM 727 C C . TYR A 1 91 ? -3.669 -8.534 0.548 1.00 97.06 91 TYR A C 1
ATOM 729 O O . TYR A 1 91 ? -4.376 -9.460 0.937 1.00 97.06 91 TYR A O 1
ATOM 737 N N . LEU A 1 92 ? -3.951 -7.852 -0.565 1.00 96.31 92 LEU A N 1
ATOM 738 C CA . LEU A 1 92 ? -5.133 -8.125 -1.385 1.00 96.31 92 LEU A CA 1
ATOM 739 C C . LEU A 1 92 ? -5.098 -9.548 -1.961 1.00 96.31 92 LEU A C 1
ATOM 741 O O . LEU A 1 92 ? -6.119 -10.229 -1.988 1.00 96.31 92 LEU A O 1
ATOM 745 N N . TYR A 1 93 ? -3.926 -10.049 -2.341 1.00 96.75 93 TYR A N 1
ATOM 746 C CA . TYR A 1 93 ? -3.769 -11.424 -2.798 1.00 96.75 93 TYR A CA 1
ATOM 747 C C . TYR A 1 93 ? -4.166 -12.433 -1.714 1.00 96.75 93 TYR A C 1
ATOM 749 O O . TYR A 1 93 ? -4.926 -13.369 -1.985 1.00 96.75 93 TYR A O 1
ATOM 757 N N . LYS A 1 94 ? -3.760 -12.198 -0.459 1.00 95.81 94 L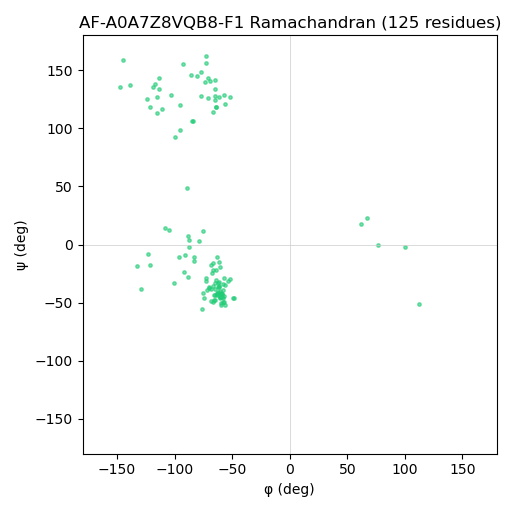YS A N 1
ATOM 758 C CA . LYS A 1 94 ? -4.213 -12.992 0.694 1.00 95.81 94 LYS A CA 1
ATOM 759 C C . LYS A 1 94 ? -5.733 -12.915 0.899 1.00 95.81 94 LYS A C 1
ATOM 761 O O . LYS A 1 94 ? -6.329 -13.915 1.282 1.00 95.81 94 LYS A O 1
ATOM 766 N N . GLN A 1 95 ? -6.363 -11.783 0.578 1.00 94.00 95 GLN A N 1
ATOM 767 C CA . GLN A 1 95 ? -7.825 -11.602 0.620 1.00 94.00 95 GLN A CA 1
ATOM 768 C C . GLN A 1 95 ? -8.574 -12.198 -0.592 1.00 94.00 95 GLN A C 1
ATOM 770 O O . GLN A 1 95 ? -9.789 -12.052 -0.690 1.00 94.00 95 GLN A O 1
ATOM 775 N N . GLY A 1 96 ? -7.882 -12.863 -1.525 1.00 95.88 96 GLY A N 1
ATOM 776 C CA . GLY A 1 96 ? -8.505 -13.543 -2.669 1.00 95.88 96 GLY A CA 1
ATOM 777 C C . GLY A 1 96 ? -8.468 -12.773 -3.993 1.00 95.88 96 GLY A C 1
ATOM 778 O O . GLY A 1 96 ? -8.883 -13.318 -5.012 1.00 95.88 96 GLY A O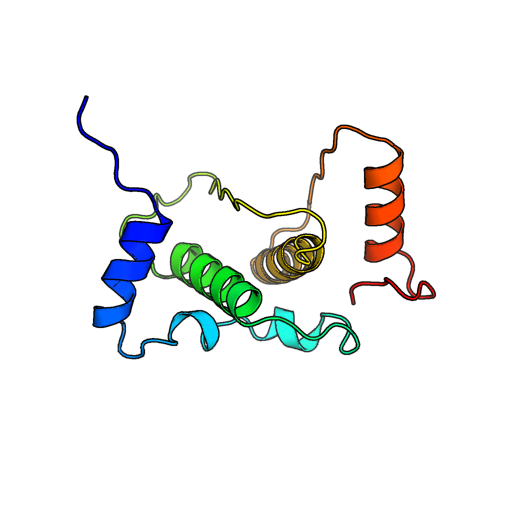 1
ATOM 779 N N . TYR A 1 97 ? -7.924 -11.553 -4.024 1.00 95.75 97 TYR A N 1
ATOM 780 C CA . TYR A 1 97 ? -7.735 -10.808 -5.273 1.00 95.75 97 TYR A CA 1
ATOM 781 C C . TYR A 1 97 ? -6.619 -11.450 -6.116 1.00 95.75 97 TYR A C 1
ATOM 783 O O . TYR A 1 97 ? -5.636 -11.961 -5.575 1.00 95.75 97 TYR A O 1
ATOM 791 N N . ARG A 1 98 ? -6.764 -11.471 -7.444 1.00 95.88 98 ARG A N 1
ATOM 792 C CA . ARG A 1 98 ? -5.816 -12.147 -8.355 1.00 95.88 98 ARG A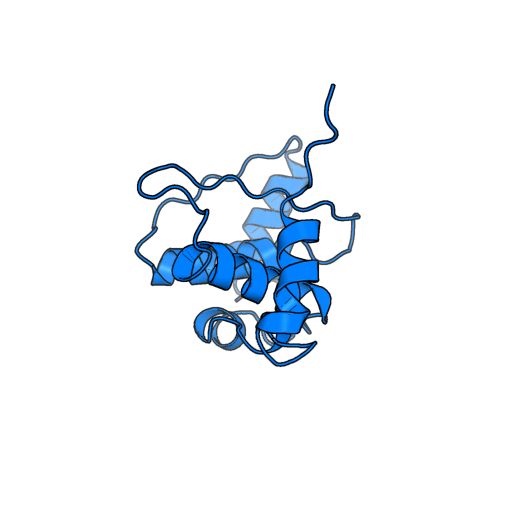 CA 1
ATOM 793 C C . ARG A 1 98 ? -5.347 -11.251 -9.490 1.00 95.88 98 ARG A C 1
ATOM 795 O O . ARG A 1 98 ? -4.164 -11.260 -9.817 1.00 95.88 98 ARG A O 1
ATOM 802 N N . ASP A 1 99 ? -6.252 -10.443 -10.024 1.00 96.44 99 ASP A N 1
ATOM 803 C CA . ASP A 1 99 ? -5.971 -9.591 -11.171 1.00 96.44 99 ASP A CA 1
ATOM 804 C C . ASP A 1 99 ? -5.584 -8.179 -10.721 1.00 96.44 99 ASP A C 1
ATOM 806 O O . ASP A 1 99 ? -6.361 -7.476 -10.072 1.00 96.44 99 ASP A O 1
ATOM 810 N N . PHE A 1 100 ? -4.371 -7.755 -11.084 1.00 95.94 100 PHE A N 1
ATOM 811 C CA . PHE A 1 100 ? -3.839 -6.433 -10.763 1.00 95.94 100 PHE A CA 1
ATOM 812 C C . PHE A 1 100 ? -3.484 -5.681 -12.043 1.00 95.94 100 PHE A C 1
ATOM 814 O O . PHE A 1 100 ? -2.620 -6.097 -12.813 1.00 95.94 100 PHE A O 1
ATOM 821 N N . LEU A 1 101 ? -4.149 -4.547 -12.253 1.00 95.25 101 LEU A N 1
ATOM 822 C CA . LEU A 1 101 ? -3.928 -3.662 -13.393 1.00 95.25 101 LEU A CA 1
ATOM 823 C C . LEU A 1 101 ? -3.110 -2.452 -12.940 1.00 95.25 101 LEU A C 1
ATOM 825 O O . LEU A 1 101 ? -3.465 -1.781 -11.971 1.00 95.25 101 LEU A O 1
ATOM 829 N N . PHE A 1 102 ? -2.023 -2.162 -13.652 1.00 93.88 102 PHE A N 1
ATOM 830 C CA . PHE A 1 102 ? -1.118 -1.062 -13.334 1.00 93.88 102 PHE A CA 1
ATOM 831 C C . PHE A 1 102 ? -0.963 -0.125 -14.534 1.00 93.88 102 PHE A C 1
ATOM 833 O O . PHE A 1 102 ? -0.581 -0.553 -15.622 1.00 93.88 102 PHE A O 1
ATOM 840 N N . PHE A 1 103 ? -1.234 1.164 -14.320 1.00 94.38 103 PHE A N 1
ATOM 841 C CA . PHE A 1 103 ? -1.196 2.201 -15.352 1.00 94.38 103 PHE A CA 1
ATOM 842 C C . PHE A 1 103 ? -0.153 3.264 -15.012 1.00 94.38 103 PHE A C 1
ATOM 844 O O . PHE A 1 103 ? -0.086 3.742 -13.879 1.00 94.38 103 PHE A O 1
ATOM 851 N N . VAL A 1 104 ? 0.642 3.667 -16.005 1.00 93.88 104 VAL A N 1
ATOM 852 C CA . VAL A 1 104 ? 1.629 4.753 -15.902 1.00 93.88 104 VAL A CA 1
ATOM 853 C C . VAL A 1 104 ? 1.715 5.522 -17.213 1.00 93.88 104 VAL A C 1
ATOM 855 O O . VAL A 1 104 ? 1.375 5.006 -18.272 1.00 93.88 104 VAL A O 1
ATOM 858 N N . ASN A 1 105 ? 2.219 6.751 -17.150 1.00 93.25 105 ASN A N 1
ATOM 859 C CA . ASN A 1 105 ? 2.323 7.652 -18.299 1.00 93.25 105 ASN A CA 1
ATOM 860 C C . ASN A 1 105 ? 3.616 7.486 -19.124 1.00 93.25 105 ASN A C 1
ATOM 862 O O . ASN A 1 105 ? 3.861 8.278 -20.029 1.00 93.25 105 ASN A O 1
ATOM 866 N N . SER A 1 106 ? 4.480 6.516 -18.800 1.00 95.81 106 SER A N 1
ATOM 867 C CA . SER A 1 106 ? 5.777 6.354 -19.463 1.00 95.81 106 SER A CA 1
ATOM 868 C C . SER A 1 106 ? 6.227 4.899 -19.552 1.00 95.81 106 SER A C 1
ATOM 870 O O . SER A 1 106 ? 6.244 4.174 -18.551 1.00 95.81 106 SER A O 1
ATOM 872 N N . THR A 1 107 ? 6.721 4.523 -20.734 1.00 96.06 107 THR A N 1
ATOM 873 C CA . THR A 1 107 ? 7.344 3.224 -21.024 1.00 96.06 107 THR A CA 1
ATOM 874 C C . THR A 1 107 ? 8.522 2.916 -20.090 1.00 96.06 107 THR A C 1
ATOM 876 O O . THR A 1 107 ? 8.715 1.785 -19.650 1.00 96.06 107 THR A O 1
ATOM 879 N N . ASN A 1 108 ? 9.287 3.939 -19.702 1.00 95.50 108 ASN A N 1
ATOM 880 C CA . ASN A 1 108 ? 10.416 3.760 -18.789 1.00 95.50 108 ASN A CA 1
ATOM 881 C C . ASN A 1 108 ? 9.964 3.349 -17.384 1.00 95.50 108 ASN A C 1
ATOM 883 O O . ASN A 1 108 ? 10.656 2.580 -16.717 1.00 95.50 108 ASN A O 1
ATOM 887 N N . ILE A 1 109 ? 8.821 3.863 -16.922 1.00 92.62 109 ILE A N 1
ATOM 888 C CA . ILE A 1 109 ? 8.290 3.532 -15.597 1.00 92.62 109 ILE A CA 1
ATOM 889 C C . ILE A 1 109 ? 7.711 2.117 -15.616 1.00 92.62 109 ILE A C 1
ATOM 891 O O . ILE A 1 109 ? 8.032 1.338 -14.724 1.00 92.62 109 ILE A O 1
ATOM 895 N N . ILE A 1 110 ? 6.924 1.757 -16.638 1.00 95.00 110 ILE A N 1
ATOM 896 C CA . ILE A 1 110 ? 6.329 0.413 -16.720 1.00 95.00 110 ILE A CA 1
ATOM 897 C C . ILE A 1 110 ? 7.406 -0.672 -16.824 1.00 95.00 110 ILE A C 1
ATOM 899 O O . ILE A 1 110 ? 7.311 -1.668 -16.115 1.00 95.00 110 ILE A O 1
ATOM 903 N N . ASN A 1 111 ? 8.471 -0.458 -17.605 1.00 95.50 111 ASN A N 1
ATOM 904 C CA . ASN A 1 111 ? 9.551 -1.439 -17.745 1.00 95.50 111 ASN A CA 1
ATOM 905 C C . ASN A 1 111 ? 10.325 -1.632 -16.435 1.00 95.50 111 ASN A C 1
ATOM 907 O O . ASN A 1 111 ? 10.569 -2.767 -16.037 1.00 95.50 111 ASN A O 1
ATOM 911 N N . LYS A 1 112 ? 10.648 -0.542 -15.724 1.00 94.19 112 LYS A N 1
ATOM 912 C CA . LYS A 1 112 ? 11.307 -0.619 -14.408 1.00 94.19 112 LYS A CA 1
ATOM 913 C C . LYS A 1 112 ? 10.431 -1.313 -13.371 1.00 94.19 112 LYS A C 1
ATOM 915 O O . LYS A 1 112 ? 10.926 -2.124 -12.601 1.00 94.19 112 LYS A O 1
ATOM 920 N N . THR A 1 113 ? 9.135 -1.005 -13.340 1.00 94.50 113 THR A N 1
ATOM 921 C CA . THR A 1 113 ? 8.208 -1.681 -12.427 1.00 94.50 113 THR A CA 1
ATOM 922 C C . THR A 1 113 ? 8.095 -3.163 -12.774 1.00 94.50 113 THR A C 1
ATOM 924 O O . THR A 1 113 ? 8.172 -3.990 -11.876 1.00 94.50 113 THR A O 1
ATOM 927 N N . ARG A 1 114 ? 7.979 -3.522 -14.058 1.00 95.19 114 ARG A N 1
ATOM 928 C CA . ARG A 1 114 ? 7.921 -4.922 -14.496 1.00 95.19 114 ARG A CA 1
ATOM 929 C C . ARG A 1 114 ? 9.157 -5.707 -14.056 1.00 95.19 114 ARG A C 1
ATOM 931 O O . ARG A 1 114 ? 9.005 -6.802 -13.531 1.00 95.19 114 ARG A O 1
ATOM 938 N N . ASP A 1 115 ? 10.344 -5.134 -14.239 1.00 96.75 115 ASP A N 1
ATOM 939 C CA . ASP A 1 115 ? 11.606 -5.740 -13.806 1.00 96.75 115 ASP A CA 1
ATOM 940 C C . ASP A 1 115 ? 11.620 -5.962 -12.284 1.00 96.75 115 ASP A C 1
ATOM 942 O O . ASP A 1 115 ? 11.785 -7.088 -11.826 1.00 96.75 115 ASP A O 1
ATOM 946 N N . ASN A 1 116 ? 11.291 -4.928 -11.501 1.00 96.38 116 ASN A N 1
ATOM 947 C CA . ASN A 1 116 ? 11.211 -5.028 -10.040 1.00 96.38 116 ASN A CA 1
ATOM 948 C C . ASN A 1 116 ? 10.214 -6.104 -9.551 1.00 96.38 116 ASN A C 1
ATOM 950 O O . ASN A 1 116 ? 10.431 -6.706 -8.506 1.00 96.38 116 ASN A O 1
ATOM 954 N N . PHE A 1 117 ? 9.103 -6.332 -10.259 1.00 96.06 117 PHE A N 1
ATOM 955 C CA . PHE A 1 117 ? 8.068 -7.285 -9.832 1.00 96.06 117 PHE A CA 1
ATOM 956 C C . PHE A 1 117 ? 8.301 -8.721 -10.302 1.00 96.06 117 PHE A C 1
ATOM 958 O O . PHE A 1 117 ? 7.793 -9.637 -9.664 1.00 96.06 117 PHE A O 1
ATOM 965 N N . LEU A 1 118 ? 8.989 -8.928 -11.428 1.00 95.75 118 LEU A N 1
ATOM 966 C CA . LEU A 1 118 ? 9.013 -10.231 -12.106 1.00 95.75 118 LEU A CA 1
ATOM 967 C C . LEU A 1 118 ? 10.415 -10.825 -12.267 1.00 95.75 118 LEU A C 1
ATOM 969 O O . LEU A 1 118 ? 10.535 -12.015 -12.549 1.00 95.75 118 LEU A O 1
ATOM 973 N N . ASN A 1 119 ? 11.473 -10.024 -12.130 1.00 97.06 119 ASN A N 1
ATOM 974 C CA . ASN A 1 119 ? 12.833 -10.470 -12.396 1.00 97.06 119 ASN A CA 1
ATOM 975 C C . ASN A 1 119 ? 13.574 -10.838 -11.104 1.00 97.06 119 ASN A C 1
ATOM 977 O O . ASN A 1 119 ? 14.229 -9.990 -10.509 1.00 97.06 119 ASN A O 1
ATOM 981 N N . ALA A 1 120 ? 13.521 -12.112 -10.710 1.00 95.75 120 ALA A N 1
ATOM 982 C CA . ALA A 1 120 ? 14.117 -12.606 -9.462 1.00 95.75 120 ALA A CA 1
ATOM 983 C C . ALA A 1 120 ? 15.645 -12.419 -9.341 1.00 95.75 120 ALA A C 1
ATOM 985 O O . ALA A 1 120 ? 16.179 -12.461 -8.237 1.00 95.75 120 ALA A O 1
ATOM 986 N N . ILE A 1 121 ? 16.361 -12.208 -10.453 1.00 95.50 121 ILE A N 1
ATOM 987 C CA . ILE A 1 121 ? 17.812 -11.950 -10.437 1.00 95.50 121 ILE A CA 1
ATOM 988 C C . ILE A 1 121 ? 18.157 -10.455 -10.361 1.00 95.50 121 ILE A C 1
ATOM 990 O O . ILE A 1 121 ? 19.324 -10.101 -10.187 1.00 95.50 121 ILE A O 1
ATOM 994 N N . ALA A 1 122 ? 17.176 -9.558 -10.507 1.00 94.69 122 ALA A N 1
ATOM 995 C CA . ALA A 1 122 ? 17.412 -8.123 -10.436 1.00 94.69 122 ALA A CA 1
ATOM 996 C C . ALA A 1 122 ? 17.669 -7.681 -8.991 1.00 94.69 122 ALA A C 1
ATOM 998 O O . ALA A 1 122 ? 16.946 -8.044 -8.066 1.00 94.69 122 ALA A O 1
ATOM 999 N N . SER A 1 123 ? 18.624 -6.770 -8.797 1.00 93.69 123 SER A N 1
ATOM 1000 C CA . SER A 1 123 ? 18.900 -6.176 -7.476 1.00 93.69 123 SER A CA 1
ATOM 1001 C C . SER A 1 123 ? 17.720 -5.391 -6.892 1.00 93.69 123 SER A C 1
ATOM 1003 O O . SER A 1 123 ? 17.713 -5.069 -5.707 1.00 93.69 123 SER A O 1
ATOM 1005 N N . LYS A 1 124 ? 16.728 -5.063 -7.728 1.00 94.88 124 LYS A N 1
ATOM 1006 C CA . LYS A 1 124 ? 15.498 -4.361 -7.351 1.00 94.88 124 LYS A CA 1
ATOM 1007 C C . LYS A 1 124 ? 14.259 -5.264 -7.295 1.00 94.88 124 LYS A C 1
ATOM 1009 O O . LYS A 1 124 ? 13.151 -4.733 -7.214 1.00 94.88 124 LYS A O 1
ATOM 1014 N N . TYR A 1 125 ? 14.437 -6.586 -7.339 1.00 97.38 125 TYR A N 1
ATOM 1015 C CA . TYR A 1 125 ? 13.345 -7.548 -7.205 1.00 97.38 125 TYR A CA 1
ATOM 1016 C C . TYR A 1 125 ? 12.654 -7.419 -5.845 1.00 97.38 125 TYR A C 1
ATOM 1018 O O . TYR A 1 125 ? 13.327 -7.427 -4.819 1.00 97.38 125 TYR A O 1
ATOM 1026 N N . LEU A 1 126 ? 11.331 -7.254 -5.830 1.00 96.81 126 LEU A N 1
ATOM 1027 C CA . LEU A 1 126 ? 10.581 -6.818 -4.643 1.00 96.81 126 LEU A CA 1
ATOM 1028 C C . LEU A 1 126 ? 10.229 -7.920 -3.645 1.00 96.81 126 LEU A C 1
ATOM 1030 O O . LEU A 1 126 ? 9.773 -7.568 -2.556 1.00 96.81 126 LEU A O 1
ATOM 1034 N N . PHE A 1 127 ? 10.421 -9.191 -3.993 1.00 95.94 127 PHE A N 1
ATOM 1035 C CA . PHE A 1 127 ? 10.002 -10.339 -3.186 1.00 95.94 127 PHE A CA 1
ATOM 1036 C C . PHE A 1 127 ? 11.188 -11.207 -2.759 1.00 95.94 127 PHE A C 1
ATOM 1038 O O . PHE A 1 127 ? 12.230 -11.163 -3.450 1.00 95.94 127 PHE A O 1
#

Mean predicted aligned error: 4.16 Å

Radius of gyration: 15.82 Å; Cα contacts (8 Å, |Δi|>4): 92; chains: 1; bounding box: 39×38×43 Å

Secondary structure (DSSP, 8-state):
------HHHHHHHHHTTSS-TTHHHH---HHHHTTS-TTSPPPHHHHHHHHHHHHHHHT-TTSPTTS---------TTS-HHHHHHHHHHHHHHTT--------S-HHHHHHHHHHHH-TTSTT---

Sequence (127 aa):
MAEKTLLHEKLTTGEEFLGDSNFYQTNIPDCIASNLNPNFQLRPYQFEAFGRFKYYMESYPSRQKNTPTQALYHMATGSGKTLIMAGLMLYLYKQGYRDFLFFVNSTNIINKTRDNFLNAIASKYLF